Protein AF-M0IM52-F1 (afdb_monomer)

Sequence (103 aa):
MRSYDVLHTDEQTVLLRAMTPVSEGHRANRASGTPPDLPARMQGGWLHTELMASNEQLSQFTDELAAAGIPSRVQSLTQSRDSNELLTDRQQEFITEAVKRGL

Nearest PDB structures (foldseek):
  8v9l-assembly1_g  TM=2.984E-01  e=2.398E+00  Mycolicibacterium smegmatis MC2 155
  7xi6-assembly1_B  TM=2.721E-01  e=2.398E+00  Saccharolobus solfataricus
  2kqr-assembly1_A  TM=2.712E-01  e=8.318E+00  Brugia malayi
  8fky-assembly1_SS  TM=1.626E-01  e=8.881E+00  Homo sapiens
  8fkx-assembly1_SS  TM=1.427E-01  e=9.482E+00  Homo sapiens

Mean predicted aligned error: 11.79 Å

pLDDT: mean 78.5, std 13.35, range [44.31, 94.75]

Foldseek 3Di:
DQDKDFPDDDPPDTDIDDDDDQDLLNVLCVVLVWDWDPPWDADPNDTHTDTDDDPSSVVSSVVSCVVVVHDDDDPDDDDPDPVVVVDDPVRVVVVVVPVVVDD

Secondary structure (DSSP, 8-state):
--EEEEEEE-SS-EEEEEE----HHHHHHHHTT-PEEEEEEEETTEEEEEE---HHHHHHHHHHHHHTT-------------GGGSS-HHHHHHHHHHHHT--

Structure (mmCIF, N/CA/C/O backbone):
data_AF-M0IM52-F1
#
_entry.id   AF-M0IM52-F1
#
loop_
_atom_site.group_PDB
_atom_site.id
_atom_site.type_symbol
_atom_site.label_atom_id
_atom_site.label_alt_id
_atom_site.label_comp_id
_atom_site.label_asym_id
_atom_site.label_entity_id
_atom_site.label_seq_id
_atom_site.pdbx_PDB_ins_code
_atom_site.Cartn_x
_atom_site.Cartn_y
_atom_site.Cartn_z
_atom_site.occupancy
_atom_site.B_iso_or_equiv
_atom_site.auth_seq_id
_atom_site.auth_comp_id
_atom_site.auth_asym_id
_atom_site.auth_atom_id
_atom_site.pdbx_PDB_model_num
ATOM 1 N N . MET A 1 1 ? 14.733 -2.597 -8.570 1.00 68.12 1 MET A N 1
ATOM 2 C CA . MET A 1 1 ? 14.958 -3.734 -7.649 1.00 68.12 1 MET A CA 1
ATOM 3 C C . MET A 1 1 ? 16.458 -3.950 -7.537 1.00 68.12 1 MET A C 1
ATOM 5 O O . MET A 1 1 ? 17.095 -3.981 -8.580 1.00 68.12 1 MET A O 1
ATOM 9 N N . ARG A 1 2 ? 17.029 -3.986 -6.325 1.00 78.75 2 ARG A N 1
ATOM 10 C CA . ARG A 1 2 ? 18.489 -4.080 -6.124 1.00 78.75 2 ARG A CA 1
ATOM 11 C C . ARG A 1 2 ? 18.955 -5.529 -5.959 1.00 78.75 2 ARG A C 1
ATOM 13 O O . ARG A 1 2 ? 19.970 -5.898 -6.529 1.00 78.75 2 ARG A O 1
ATOM 20 N N . SER A 1 3 ? 18.197 -6.332 -5.220 1.00 89.75 3 SER A N 1
ATOM 21 C CA . SER A 1 3 ? 18.385 -7.781 -5.070 1.00 89.75 3 SER A CA 1
ATOM 22 C C . SER A 1 3 ? 17.079 -8.421 -4.594 1.00 89.75 3 SER A C 1
ATOM 24 O O . SER A 1 3 ? 16.192 -7.713 -4.104 1.00 89.75 3 SER A O 1
ATOM 26 N N . TYR A 1 4 ? 16.945 -9.738 -4.755 1.00 90.69 4 TYR A N 1
ATOM 27 C CA . TYR A 1 4 ? 15.821 -10.507 -4.227 1.00 90.69 4 TYR A CA 1
ATOM 28 C C . TYR A 1 4 ? 16.231 -11.949 -3.907 1.00 90.69 4 TYR A C 1
ATOM 30 O O . TYR A 1 4 ? 17.085 -12.507 -4.589 1.00 90.69 4 TYR A O 1
ATOM 38 N N . ASP A 1 5 ? 15.571 -12.530 -2.907 1.00 93.69 5 ASP A N 1
ATOM 39 C CA . ASP A 1 5 ? 15.630 -13.943 -2.542 1.00 93.69 5 ASP A CA 1
ATOM 40 C C . ASP A 1 5 ? 14.227 -14.547 -2.669 1.00 93.69 5 ASP A C 1
ATOM 42 O O . ASP A 1 5 ? 13.242 -13.947 -2.224 1.00 93.69 5 ASP A O 1
ATOM 46 N N . VAL A 1 6 ? 14.129 -15.751 -3.232 1.00 94.75 6 VAL A N 1
ATOM 47 C CA . VAL A 1 6 ? 12.883 -16.529 -3.231 1.00 94.75 6 VAL A CA 1
ATOM 48 C C . VAL A 1 6 ? 12.787 -17.273 -1.904 1.00 94.75 6 VAL A C 1
ATOM 50 O O . VAL A 1 6 ? 13.641 -18.101 -1.598 1.00 94.75 6 VAL A O 1
ATOM 53 N N . LEU A 1 7 ? 11.765 -16.963 -1.107 1.00 93.31 7 LEU A N 1
ATOM 54 C CA . LEU A 1 7 ? 11.524 -17.629 0.176 1.00 93.31 7 LEU A CA 1
ATOM 55 C C . LEU A 1 7 ? 10.603 -18.840 0.020 1.00 93.31 7 LEU A C 1
ATOM 57 O O . LEU A 1 7 ? 10.788 -19.848 0.696 1.00 93.31 7 LEU A O 1
ATOM 61 N N . HIS A 1 8 ? 9.600 -18.727 -0.852 1.00 92.38 8 HIS A N 1
ATOM 62 C CA . HIS A 1 8 ? 8.638 -19.791 -1.113 1.00 92.38 8 HIS A CA 1
ATOM 63 C C . HIS A 1 8 ? 8.086 -19.702 -2.536 1.00 92.38 8 HIS A C 1
ATOM 65 O O . HIS A 1 8 ? 8.002 -18.622 -3.125 1.00 92.38 8 HIS A O 1
ATOM 71 N N . THR A 1 9 ? 7.707 -20.847 -3.091 1.00 94.69 9 THR A N 1
ATOM 72 C CA . THR A 1 9 ? 7.057 -20.970 -4.396 1.00 94.69 9 THR A CA 1
ATOM 73 C C . THR A 1 9 ? 6.052 -22.107 -4.315 1.00 94.69 9 THR A C 1
ATOM 75 O O . THR A 1 9 ? 6.416 -23.215 -3.922 1.00 94.69 9 THR A O 1
ATOM 78 N N . ASP A 1 10 ? 4.818 -21.818 -4.707 1.00 93.50 10 ASP A N 1
ATOM 79 C CA . ASP A 1 10 ? 3.761 -22.796 -4.943 1.00 93.50 10 ASP A CA 1
ATOM 80 C C . ASP A 1 10 ? 3.172 -22.605 -6.358 1.00 93.50 10 ASP A C 1
ATOM 82 O O . ASP A 1 10 ? 3.723 -21.861 -7.174 1.00 93.50 10 ASP A O 1
ATOM 86 N N . GLU A 1 11 ? 2.085 -23.309 -6.687 1.00 92.69 11 GLU A N 1
ATOM 87 C CA . GLU A 1 11 ? 1.466 -23.272 -8.022 1.00 92.69 11 GLU A CA 1
ATOM 88 C C . GLU A 1 11 ? 0.859 -21.906 -8.397 1.00 92.69 11 GLU A C 1
ATOM 90 O O . GLU A 1 11 ? 0.684 -21.621 -9.582 1.00 92.69 11 GLU A O 1
ATOM 95 N N . GLN A 1 12 ? 0.521 -21.061 -7.418 1.00 90.62 12 GLN A N 1
ATOM 96 C CA . GLN A 1 12 ? -0.207 -19.802 -7.623 1.00 90.62 12 GLN A CA 1
ATOM 97 C C . GLN A 1 12 ? 0.532 -18.564 -7.097 1.00 90.62 12 GLN A C 1
ATOM 99 O O . GLN A 1 12 ? 0.215 -17.444 -7.503 1.00 90.62 12 GLN A O 1
ATOM 104 N N . THR A 1 13 ? 1.509 -18.743 -6.209 1.00 89.25 13 THR A N 1
ATOM 105 C CA . THR A 1 13 ? 2.143 -17.670 -5.445 1.00 89.25 13 THR A CA 1
ATOM 106 C C . THR A 1 13 ? 3.652 -17.864 -5.361 1.00 89.25 13 THR A C 1
ATOM 108 O O . THR A 1 13 ? 4.175 -18.958 -5.156 1.00 89.25 13 THR A O 1
ATOM 111 N N . VAL A 1 14 ? 4.373 -16.747 -5.450 1.00 91.75 14 VAL A N 1
ATOM 112 C CA . VAL A 1 14 ? 5.800 -16.685 -5.140 1.00 91.75 14 VAL A CA 1
ATOM 113 C C . VAL A 1 14 ? 5.998 -15.671 -4.025 1.00 91.75 14 VAL A C 1
ATOM 115 O O . VAL A 1 14 ? 5.648 -14.499 -4.176 1.00 91.75 14 VAL A O 1
ATOM 118 N N . LEU A 1 15 ? 6.573 -16.112 -2.908 1.00 92.31 15 LEU A N 1
ATOM 119 C CA . LEU A 1 15 ? 6.973 -15.224 -1.824 1.00 92.31 15 LEU A CA 1
ATOM 120 C C . LEU A 1 15 ? 8.438 -14.838 -2.008 1.00 92.31 15 LEU A C 1
ATOM 122 O O . LEU A 1 15 ? 9.336 -15.683 -1.955 1.00 92.31 15 LEU A O 1
ATOM 126 N N . LEU A 1 16 ? 8.672 -13.544 -2.193 1.00 92.62 16 LEU A N 1
ATOM 127 C CA . LEU A 1 16 ? 9.995 -12.972 -2.404 1.00 92.62 16 LEU A CA 1
ATOM 128 C C . LEU A 1 16 ? 10.351 -12.041 -1.249 1.00 92.62 16 LEU A C 1
ATOM 130 O O . LEU A 1 16 ? 9.533 -11.230 -0.817 1.00 92.62 16 LEU A O 1
ATOM 134 N N . ARG A 1 17 ? 11.608 -12.083 -0.815 1.00 91.44 17 ARG A N 1
ATOM 135 C CA . ARG A 1 17 ? 12.217 -11.007 -0.034 1.00 91.44 17 ARG A CA 1
ATOM 136 C C . ARG A 1 17 ? 13.055 -10.166 -0.978 1.00 91.44 17 ARG A C 1
ATOM 138 O O . ARG A 1 17 ? 14.027 -10.663 -1.529 1.00 91.44 17 ARG A O 1
ATOM 145 N N . ALA A 1 18 ? 12.707 -8.900 -1.163 1.00 88.81 18 ALA A N 1
ATOM 146 C CA . ALA A 1 18 ? 13.421 -8.015 -2.079 1.00 88.81 18 ALA A CA 1
ATOM 147 C C . ALA A 1 18 ? 14.006 -6.804 -1.351 1.00 88.81 18 ALA A C 1
ATOM 149 O O . ALA A 1 18 ? 13.378 -6.232 -0.463 1.00 88.81 18 ALA A O 1
ATOM 150 N N . MET A 1 19 ? 15.190 -6.370 -1.780 1.00 88.88 19 MET A N 1
ATOM 151 C CA . MET A 1 19 ? 15.716 -5.050 -1.454 1.00 88.88 19 MET A CA 1
ATOM 152 C C . MET A 1 19 ? 15.399 -4.102 -2.605 1.00 88.88 19 MET A C 1
ATOM 154 O O . MET A 1 19 ? 15.885 -4.251 -3.734 1.00 88.88 19 MET A O 1
ATOM 158 N N . THR A 1 20 ? 14.583 -3.097 -2.324 1.00 85.00 20 THR A N 1
ATOM 159 C CA . THR A 1 20 ? 14.188 -2.068 -3.284 1.00 85.00 20 THR A CA 1
ATOM 160 C C . THR A 1 20 ? 14.725 -0.708 -2.840 1.00 85.00 20 THR A C 1
ATOM 162 O O . THR A 1 20 ? 14.884 -0.462 -1.643 1.00 85.00 20 THR A O 1
ATOM 165 N N . PRO A 1 21 ? 15.056 0.197 -3.781 1.00 86.75 21 PRO A N 1
ATOM 166 C CA . PRO A 1 21 ? 15.187 1.606 -3.441 1.00 86.75 21 PRO A CA 1
ATOM 167 C C . PRO A 1 21 ? 13.899 2.089 -2.772 1.00 86.75 21 PRO A C 1
ATOM 169 O O . PRO A 1 21 ? 12.816 1.600 -3.097 1.00 86.75 21 PRO A O 1
ATOM 172 N N . VAL A 1 22 ? 14.014 3.057 -1.865 1.00 84.12 22 VAL A N 1
ATOM 173 C CA . VAL A 1 22 ? 12.846 3.637 -1.195 1.00 84.12 22 VAL A CA 1
ATOM 174 C C . VAL A 1 22 ? 11.904 4.220 -2.254 1.00 84.12 22 VAL A C 1
ATOM 176 O O . VAL A 1 22 ? 12.272 5.175 -2.944 1.00 84.12 22 VAL A O 1
ATOM 179 N N . SER A 1 23 ? 10.705 3.649 -2.379 1.00 82.69 23 SER A N 1
ATOM 180 C CA . SER A 1 23 ? 9.661 4.137 -3.283 1.00 82.69 23 SER A CA 1
ATOM 181 C C . SER A 1 23 ? 8.958 5.367 -2.704 1.00 82.69 23 SER A C 1
ATOM 183 O O . SER A 1 23 ? 8.999 5.599 -1.495 1.00 82.69 23 SER A O 1
ATOM 185 N N . GLU A 1 24 ? 8.294 6.148 -3.558 1.00 83.81 24 GLU A N 1
ATOM 186 C CA . GLU A 1 24 ? 7.455 7.268 -3.105 1.00 83.81 24 GLU A CA 1
ATOM 187 C C . GLU A 1 24 ? 6.326 6.788 -2.180 1.00 83.81 24 GLU A C 1
ATOM 189 O O . GLU A 1 24 ? 6.119 7.365 -1.120 1.00 83.81 24 GLU A O 1
ATOM 194 N N . GLY A 1 25 ? 5.691 5.650 -2.484 1.00 81.06 25 GLY A N 1
ATOM 195 C CA . GLY A 1 25 ? 4.690 5.055 -1.589 1.00 81.06 25 GLY A CA 1
ATOM 196 C C . GLY A 1 25 ? 5.258 4.688 -0.211 1.00 81.06 25 GLY A C 1
ATOM 197 O O . GLY A 1 25 ? 4.613 4.910 0.808 1.00 81.06 25 GLY A O 1
ATOM 198 N N . HIS A 1 26 ? 6.506 4.205 -0.145 1.00 82.50 26 HIS A N 1
ATOM 199 C CA . HIS A 1 26 ? 7.179 3.952 1.136 1.00 82.50 26 HIS A CA 1
ATOM 200 C C . HIS A 1 26 ? 7.501 5.246 1.893 1.00 82.50 26 HIS A C 1
ATOM 202 O O . HIS A 1 26 ? 7.496 5.258 3.124 1.00 82.50 26 HIS A O 1
ATOM 208 N N . ARG A 1 27 ? 7.808 6.340 1.183 1.00 84.50 27 ARG A N 1
ATOM 209 C CA . ARG A 1 27 ? 7.968 7.661 1.808 1.00 84.50 27 ARG A CA 1
ATOM 210 C C . ARG A 1 27 ? 6.650 8.147 2.401 1.00 84.50 27 ARG A C 1
ATOM 212 O O . ARG A 1 27 ? 6.673 8.549 3.559 1.00 84.50 27 ARG A O 1
ATOM 219 N N . ALA A 1 28 ? 5.548 8.017 1.666 1.00 81.38 28 ALA A N 1
ATOM 220 C CA . ALA A 1 28 ? 4.221 8.413 2.129 1.00 81.38 28 ALA A CA 1
ATOM 221 C C . ALA A 1 28 ? 3.769 7.616 3.373 1.00 81.38 28 ALA A C 1
ATOM 223 O O . ALA A 1 28 ? 3.367 8.176 4.390 1.00 81.38 28 ALA A O 1
ATOM 224 N N . ASN A 1 29 ? 3.967 6.292 3.373 1.00 82.19 29 ASN A N 1
ATOM 225 C CA . ASN A 1 29 ? 3.716 5.458 4.560 1.00 82.19 29 ASN A CA 1
ATOM 226 C C . ASN A 1 29 ? 4.486 5.962 5.792 1.00 82.19 29 ASN A C 1
ATOM 228 O O . ASN A 1 29 ? 3.964 6.006 6.904 1.00 82.19 29 ASN A O 1
ATOM 232 N N . ARG A 1 30 ? 5.754 6.360 5.611 1.00 81.12 30 ARG A N 1
ATOM 233 C CA . ARG A 1 30 ? 6.568 6.883 6.718 1.00 81.12 30 ARG A CA 1
ATOM 234 C C . ARG A 1 30 ? 6.146 8.271 7.180 1.00 81.12 30 ARG A C 1
ATOM 236 O O . ARG A 1 30 ? 6.207 8.515 8.379 1.00 81.12 30 ARG A O 1
ATOM 243 N N . ALA A 1 31 ? 5.773 9.164 6.269 1.00 78.56 31 ALA A N 1
ATOM 244 C CA . ALA A 1 31 ? 5.397 10.535 6.607 1.00 78.56 31 ALA A CA 1
ATOM 245 C C . ALA A 1 31 ? 4.049 10.604 7.347 1.00 78.56 31 ALA A C 1
ATOM 247 O O . ALA A 1 31 ? 3.924 11.359 8.308 1.00 78.56 31 ALA A O 1
ATOM 248 N N . SER A 1 32 ? 3.100 9.739 6.986 1.00 75.94 32 SER A N 1
ATOM 249 C CA . SER A 1 32 ? 1.809 9.574 7.676 1.00 75.94 32 SER A CA 1
ATOM 250 C C . SER A 1 32 ? 1.861 8.690 8.937 1.00 75.94 32 SER A C 1
ATOM 252 O O . SER A 1 32 ? 0.883 8.585 9.680 1.00 75.94 32 SER A O 1
ATOM 254 N N . GLY A 1 33 ? 2.991 8.023 9.202 1.00 80.81 33 GLY A N 1
ATOM 255 C CA . GLY A 1 33 ? 3.116 7.074 10.312 1.00 80.81 33 GLY A CA 1
ATOM 256 C C . GLY A 1 33 ? 2.245 5.824 10.146 1.00 80.81 33 GLY A C 1
ATOM 257 O O . GLY A 1 33 ? 1.829 5.242 11.145 1.00 80.81 33 GLY A O 1
ATOM 258 N N . THR A 1 34 ? 1.967 5.422 8.902 1.00 79.44 34 THR A N 1
ATOM 259 C CA . THR A 1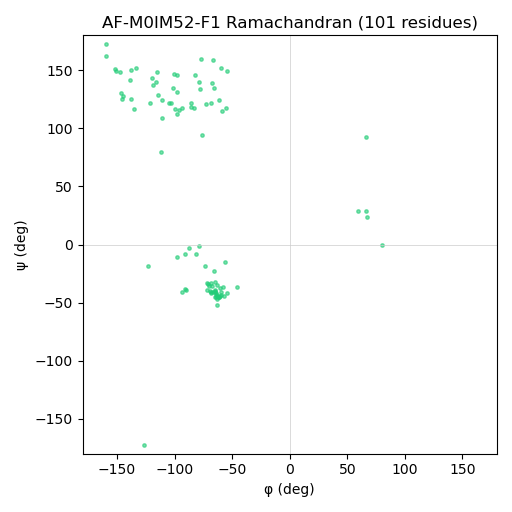 34 ? 1.136 4.265 8.543 1.00 79.44 34 THR A CA 1
ATOM 260 C C . THR A 1 34 ? 1.999 3.169 7.905 1.00 79.44 34 THR A C 1
ATOM 262 O O . THR A 1 34 ? 2.110 3.060 6.682 1.00 79.44 34 THR A O 1
ATOM 265 N N . PRO A 1 35 ? 2.727 2.366 8.702 1.00 76.88 35 PRO A N 1
ATOM 266 C CA . PRO A 1 35 ? 3.498 1.273 8.133 1.00 76.88 35 PRO A CA 1
ATOM 267 C C . PRO A 1 35 ? 2.544 0.230 7.522 1.00 76.88 35 PRO A C 1
ATOM 269 O O . PRO A 1 35 ? 1.560 -0.136 8.161 1.00 76.88 35 PRO A O 1
ATOM 272 N N . PRO A 1 36 ? 2.826 -0.262 6.304 1.00 78.31 36 PRO A N 1
ATOM 273 C CA . PRO A 1 36 ? 2.056 -1.338 5.703 1.00 78.31 36 PRO A CA 1
ATOM 274 C C . PRO A 1 36 ? 2.264 -2.630 6.479 1.00 78.31 36 PRO A C 1
ATOM 276 O O . PRO A 1 36 ? 3.402 -2.973 6.819 1.00 78.31 36 PRO A O 1
ATOM 279 N N . ASP A 1 37 ? 1.184 -3.378 6.672 1.00 80.62 37 ASP A N 1
ATOM 280 C CA . ASP A 1 37 ? 1.290 -4.745 7.151 1.00 80.62 37 ASP A CA 1
ATOM 281 C C . ASP A 1 37 ? 1.939 -5.603 6.061 1.00 80.62 37 ASP A C 1
ATOM 283 O O . ASP A 1 37 ? 1.494 -5.673 4.911 1.00 80.62 37 ASP A O 1
ATOM 287 N N . LEU A 1 38 ? 3.064 -6.219 6.422 1.00 82.06 38 LEU A N 1
ATOM 288 C CA . LEU A 1 38 ? 3.832 -7.085 5.539 1.00 82.06 38 LEU A CA 1
ATOM 289 C C . LEU A 1 38 ? 3.534 -8.561 5.841 1.00 82.06 38 LEU A C 1
ATOM 291 O O . LEU A 1 38 ? 3.376 -8.924 7.007 1.00 82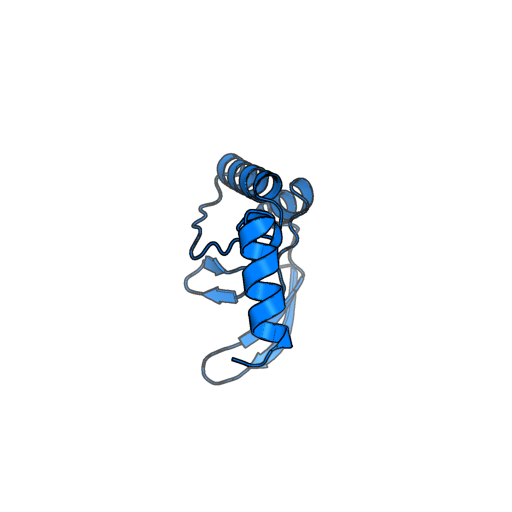.06 38 LEU A O 1
ATOM 295 N N . PRO A 1 39 ? 3.557 -9.440 4.821 1.00 85.38 39 PRO A N 1
ATOM 296 C CA . PRO A 1 39 ? 3.919 -9.170 3.427 1.00 85.38 39 PRO A CA 1
ATOM 297 C C . PRO A 1 39 ? 2.793 -8.507 2.614 1.00 85.38 39 PRO A C 1
ATOM 299 O O . PRO A 1 39 ? 1.641 -8.920 2.673 1.00 85.38 39 PRO A O 1
ATOM 302 N N . ALA A 1 40 ? 3.156 -7.539 1.768 1.00 85.12 40 ALA A N 1
ATOM 303 C CA . ALA A 1 40 ? 2.244 -6.959 0.782 1.00 85.12 40 ALA A CA 1
ATOM 304 C C . ALA A 1 40 ? 2.166 -7.838 -0.481 1.00 85.12 40 ALA A C 1
ATOM 306 O O . ALA A 1 40 ? 3.160 -8.437 -0.903 1.00 85.12 40 ALA A O 1
ATOM 307 N N . ARG A 1 41 ? 0.992 -7.900 -1.117 1.00 89.44 41 ARG A N 1
ATOM 308 C CA . ARG A 1 41 ? 0.745 -8.740 -2.301 1.00 89.44 41 ARG A CA 1
ATOM 309 C C . ARG A 1 41 ? 0.860 -7.919 -3.580 1.00 89.44 41 ARG A C 1
ATOM 311 O O . ARG A 1 41 ? 0.224 -6.882 -3.712 1.00 89.44 41 ARG A O 1
ATOM 318 N N . MET A 1 42 ? 1.612 -8.401 -4.564 1.00 88.25 42 MET A N 1
ATOM 319 C CA . MET A 1 42 ? 1.657 -7.789 -5.895 1.00 88.25 42 MET A CA 1
ATOM 320 C C . MET A 1 42 ? 0.834 -8.619 -6.880 1.00 88.25 42 MET A C 1
ATOM 322 O O . MET A 1 42 ? 1.109 -9.800 -7.067 1.00 88.25 42 MET A O 1
ATOM 326 N N . GLN A 1 43 ? -0.171 -8.014 -7.514 1.00 90.25 43 GLN A N 1
ATOM 327 C CA . GLN A 1 43 ? -1.032 -8.692 -8.485 1.00 90.25 43 GLN A CA 1
ATOM 328 C C . GLN A 1 43 ? -1.465 -7.714 -9.576 1.00 90.25 43 GLN A C 1
ATOM 330 O O . GLN A 1 43 ? -1.902 -6.605 -9.283 1.00 90.25 43 GLN A O 1
ATOM 335 N N . GLY A 1 44 ? -1.318 -8.107 -10.845 1.00 88.19 44 GLY A N 1
ATOM 336 C CA . GLY A 1 44 ? -1.716 -7.269 -11.983 1.00 88.19 44 GLY A CA 1
ATOM 337 C C . GLY A 1 44 ? -0.998 -5.914 -12.050 1.00 88.19 44 GLY A C 1
ATOM 338 O O . GLY A 1 44 ? -1.586 -4.943 -12.509 1.00 88.19 44 GLY A O 1
ATOM 339 N N . GLY A 1 45 ? 0.237 -5.825 -11.541 1.00 87.81 45 GLY A N 1
ATOM 340 C CA . GLY A 1 45 ? 0.994 -4.567 -11.450 1.00 87.81 45 GLY A CA 1
ATOM 341 C C . GLY A 1 45 ? 0.614 -3.671 -10.265 1.00 87.81 45 GLY A C 1
ATOM 342 O O . GLY A 1 45 ? 1.235 -2.629 -10.076 1.00 87.81 45 GLY A O 1
ATOM 343 N N . TRP A 1 46 ? -0.354 -4.083 -9.443 1.00 86.62 46 TRP A N 1
ATOM 344 C CA . TRP A 1 46 ? -0.788 -3.351 -8.257 1.00 86.62 46 TRP A CA 1
ATOM 345 C C . TRP A 1 46 ? -0.208 -3.956 -6.988 1.00 86.62 46 TRP A C 1
ATOM 347 O O . TRP A 1 46 ? -0.244 -5.175 -6.786 1.00 86.62 46 TRP A O 1
ATOM 357 N N . LEU A 1 47 ? 0.288 -3.085 -6.111 1.00 86.75 47 LEU A N 1
ATOM 358 C CA . LEU A 1 47 ? 0.643 -3.445 -4.747 1.00 86.75 47 LEU A CA 1
ATOM 359 C C . LEU A 1 47 ? -0.606 -3.351 -3.866 1.00 86.75 47 LEU A C 1
ATOM 361 O O . LEU A 1 47 ? -1.221 -2.295 -3.760 1.00 86.75 47 LEU A O 1
ATOM 365 N N . HIS A 1 48 ? -0.956 -4.463 -3.239 1.00 88.56 48 HIS A N 1
ATOM 366 C CA . HIS A 1 48 ? -2.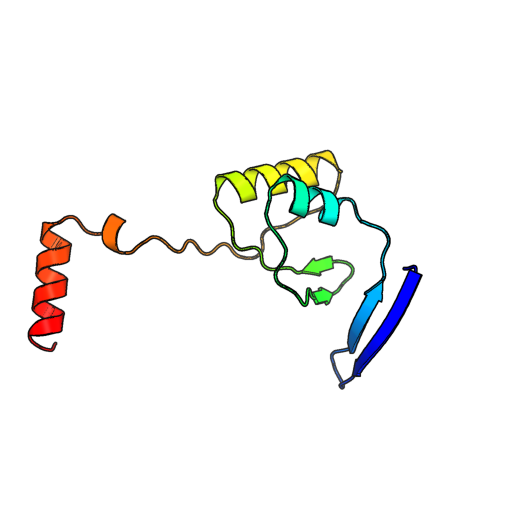052 -4.604 -2.297 1.00 88.56 48 HIS A CA 1
ATOM 367 C C . HIS A 1 48 ? -1.459 -4.688 -0.898 1.00 88.56 48 HIS A C 1
ATOM 369 O O . HIS A 1 48 ? -0.641 -5.568 -0.617 1.00 88.56 48 HIS A O 1
ATOM 375 N N . THR A 1 49 ? -1.867 -3.766 -0.038 1.00 86.44 49 THR A N 1
ATOM 376 C CA . THR A 1 49 ? -1.404 -3.681 1.342 1.00 86.44 49 THR A CA 1
ATOM 377 C C . THR A 1 49 ? -2.575 -3.386 2.258 1.00 86.44 49 THR A C 1
ATOM 379 O O . THR A 1 49 ? -3.530 -2.723 1.851 1.00 86.44 49 THR A O 1
ATOM 382 N N . GLU A 1 50 ? -2.471 -3.866 3.487 1.00 86.31 50 GLU A N 1
ATOM 383 C CA . GLU A 1 50 ? -3.333 -3.465 4.590 1.00 86.31 50 GLU A CA 1
ATOM 384 C C . GLU A 1 50 ? -2.604 -2.405 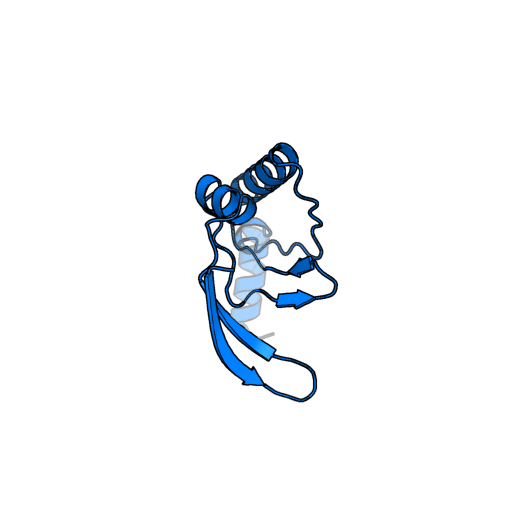5.426 1.00 86.31 50 GLU A C 1
ATOM 386 O O . GLU A 1 50 ? -1.369 -2.385 5.475 1.00 86.31 50 GLU A O 1
ATOM 391 N N . LEU A 1 51 ? -3.369 -1.464 5.980 1.00 83.75 51 LEU A N 1
ATOM 392 C CA . LEU A 1 51 ? -2.877 -0.348 6.783 1.00 83.75 51 LEU A CA 1
ATOM 393 C C . LEU A 1 51 ? -3.811 -0.167 7.976 1.00 83.75 51 LEU A C 1
ATOM 395 O O . LEU A 1 51 ? -5.012 0.035 7.795 1.00 83.75 51 LEU A O 1
ATOM 399 N N . MET A 1 52 ? -3.241 -0.186 9.178 1.00 84.19 52 MET A N 1
ATOM 400 C CA . MET A 1 52 ? -3.951 0.073 10.428 1.00 84.19 52 MET A CA 1
ATOM 401 C C . MET A 1 52 ? -3.473 1.402 11.006 1.00 84.19 52 MET A C 1
ATOM 403 O O . MET A 1 52 ? -2.333 1.521 11.453 1.00 84.19 52 MET A O 1
ATOM 407 N N . ALA A 1 53 ? -4.332 2.419 10.967 1.00 82.88 53 ALA A N 1
ATOM 408 C CA . ALA A 1 53 ? -4.009 3.763 11.434 1.00 82.88 53 ALA A CA 1
ATOM 409 C C . ALA A 1 53 ? -5.275 4.573 11.746 1.00 82.88 53 ALA A C 1
ATOM 411 O O . ALA A 1 53 ? -6.392 4.137 11.457 1.00 82.88 53 ALA A O 1
ATOM 412 N N . SER A 1 54 ? -5.109 5.762 12.330 1.00 84.00 54 SER A N 1
ATOM 413 C CA . SER A 1 54 ? -6.232 6.680 12.529 1.00 84.00 54 SER A CA 1
ATOM 414 C C . SER A 1 54 ? -6.769 7.209 11.191 1.00 84.00 54 SER A C 1
ATOM 416 O O . SER A 1 54 ? -6.061 7.243 10.182 1.00 84.00 54 SER A O 1
ATOM 418 N N . ASN A 1 55 ? -8.018 7.686 11.181 1.00 80.38 55 ASN A N 1
ATOM 419 C CA . ASN A 1 55 ? -8.601 8.312 9.987 1.00 80.38 55 ASN A CA 1
ATOM 420 C C . ASN A 1 55 ? -7.778 9.518 9.497 1.00 80.38 55 ASN A C 1
ATOM 422 O O . ASN A 1 55 ? -7.656 9.716 8.292 1.00 80.38 55 ASN A O 1
ATOM 426 N N . GLU A 1 56 ? -7.207 10.305 10.414 1.00 82.00 56 GLU A N 1
ATOM 427 C CA . GLU A 1 56 ? -6.352 11.449 10.073 1.00 82.00 56 GLU A CA 1
ATOM 428 C C . GLU A 1 56 ? -5.091 10.989 9.333 1.00 82.00 56 GLU A C 1
ATOM 430 O O . GLU A 1 56 ? -4.779 11.500 8.259 1.00 82.00 56 GLU A O 1
ATOM 435 N N . GLN A 1 57 ? -4.425 9.953 9.849 1.00 84.38 57 GLN A N 1
ATOM 436 C CA . GLN A 1 57 ? -3.229 9.387 9.231 1.00 84.38 57 GLN A CA 1
ATOM 437 C C . GLN A 1 57 ? -3.525 8.758 7.861 1.00 84.38 57 GLN A C 1
ATOM 439 O O . GLN A 1 57 ? -2.754 8.942 6.921 1.00 84.38 57 GLN A O 1
ATOM 444 N N . LEU A 1 58 ? -4.653 8.051 7.715 1.00 84.62 58 LEU A N 1
ATOM 445 C CA . LEU A 1 58 ? -5.076 7.474 6.431 1.00 84.62 58 LEU A CA 1
ATOM 446 C C . LEU A 1 58 ? -5.446 8.550 5.399 1.00 84.62 58 LEU A C 1
ATOM 448 O O . LEU A 1 58 ? -5.161 8.383 4.209 1.00 84.62 58 LEU A O 1
ATOM 452 N N . SER A 1 59 ? -6.054 9.657 5.841 1.00 84.06 59 SER A N 1
ATOM 453 C CA . SER A 1 59 ? -6.327 10.813 4.981 1.00 84.06 59 SER A CA 1
ATOM 454 C C . SER A 1 59 ? -5.021 11.423 4.484 1.00 84.06 59 SER A C 1
ATOM 456 O O . SER A 1 59 ? -4.822 11.522 3.276 1.00 84.06 59 SER A O 1
ATOM 458 N N . GLN A 1 60 ? -4.095 11.727 5.401 1.00 85.69 60 GLN A N 1
ATOM 459 C CA . GLN A 1 60 ? -2.783 12.273 5.055 1.00 85.69 60 GLN A CA 1
ATOM 460 C C . GLN A 1 60 ? -2.030 11.352 4.086 1.00 85.69 60 GLN A C 1
ATOM 462 O O . GLN A 1 60 ? -1.474 11.814 3.093 1.00 85.69 60 GLN A O 1
ATOM 467 N N . PHE A 1 61 ? -2.043 10.042 4.334 1.00 84.81 61 PHE A N 1
ATOM 468 C CA . PHE A 1 61 ? -1.412 9.071 3.446 1.00 84.81 61 PHE A CA 1
ATOM 469 C C . PHE A 1 61 ? -1.999 9.110 2.027 1.00 84.81 61 PHE A C 1
ATOM 471 O O . PHE A 1 61 ? -1.263 9.093 1.040 1.00 84.81 61 PHE A O 1
ATOM 478 N N . THR A 1 62 ? -3.326 9.189 1.912 1.00 84.81 62 THR A N 1
ATOM 479 C CA . THR A 1 62 ? -4.006 9.254 0.612 1.00 84.81 62 THR A CA 1
ATOM 480 C C . THR A 1 62 ? -3.660 10.546 -0.135 1.00 84.81 62 THR A C 1
ATOM 482 O O . THR A 1 62 ? -3.412 10.499 -1.343 1.00 84.81 62 THR A O 1
ATOM 485 N N . ASP A 1 63 ? -3.562 11.669 0.579 1.00 87.00 63 ASP A N 1
ATOM 486 C CA . ASP A 1 63 ? -3.146 12.959 0.020 1.00 87.00 63 ASP A CA 1
ATOM 487 C C . ASP A 1 63 ? -1.694 12.919 -0.480 1.00 87.00 63 ASP A C 1
ATOM 489 O O . ASP A 1 63 ? -1.394 13.396 -1.576 1.00 87.00 63 ASP A O 1
ATOM 493 N N . GLU A 1 64 ? -0.788 12.292 0.275 1.00 87.25 64 GLU A N 1
ATOM 494 C CA . GLU A 1 64 ? 0.615 12.124 -0.114 1.00 87.25 64 GLU A CA 1
ATOM 495 C C . GLU A 1 64 ? 0.771 11.233 -1.357 1.00 87.25 64 GLU A C 1
ATOM 497 O O . GLU A 1 64 ? 1.562 11.550 -2.251 1.00 87.25 64 GLU A O 1
ATOM 502 N N . LEU A 1 65 ? -0.012 10.153 -1.470 1.00 87.00 65 LEU A N 1
ATOM 503 C CA . LEU A 1 65 ? -0.041 9.328 -2.682 1.00 87.00 65 LEU A CA 1
ATOM 504 C C . LEU A 1 65 ? -0.542 10.121 -3.894 1.00 87.00 65 LEU A C 1
ATOM 506 O O . LEU A 1 65 ? 0.055 10.036 -4.970 1.00 87.00 65 LEU A O 1
ATOM 510 N N . ALA A 1 66 ? -1.603 10.914 -3.721 1.00 87.81 66 ALA A N 1
ATOM 511 C CA . ALA A 1 66 ? -2.145 11.758 -4.779 1.00 87.81 66 ALA A CA 1
ATOM 512 C C . ALA A 1 66 ? -1.136 12.833 -5.221 1.00 87.81 66 ALA A C 1
ATOM 514 O O . ALA A 1 66 ? -0.922 13.015 -6.421 1.00 87.81 66 ALA A O 1
ATOM 515 N N . ALA A 1 67 ? -0.458 13.488 -4.273 1.00 87.44 67 ALA A N 1
ATOM 516 C CA . ALA A 1 67 ? 0.576 14.486 -4.544 1.00 87.44 67 ALA A CA 1
ATOM 517 C C . ALA A 1 67 ? 1.786 13.898 -5.291 1.00 87.44 67 ALA A C 1
ATOM 519 O O . ALA A 1 67 ? 2.364 14.557 -6.155 1.00 87.44 67 ALA A O 1
ATOM 520 N N . ALA A 1 68 ? 2.140 12.641 -5.008 1.00 86.69 68 ALA A N 1
ATOM 521 C CA . ALA A 1 68 ? 3.177 11.904 -5.726 1.00 86.69 68 ALA A CA 1
ATOM 522 C C . ALA A 1 68 ? 2.707 11.332 -7.083 1.00 86.69 68 ALA A C 1
ATOM 524 O O . ALA A 1 68 ? 3.493 10.689 -7.782 1.00 86.69 68 ALA A O 1
ATOM 525 N N . GLY A 1 69 ? 1.438 11.530 -7.461 1.00 88.56 69 GLY A N 1
ATOM 526 C CA . GLY A 1 69 ? 0.857 10.996 -8.695 1.00 88.56 69 GLY A CA 1
ATOM 527 C C . GLY A 1 69 ? 0.730 9.470 -8.702 1.00 88.56 69 GLY A C 1
ATOM 528 O O . GLY A 1 69 ? 0.720 8.862 -9.772 1.00 88.56 69 GLY A O 1
ATOM 529 N N . ILE A 1 70 ? 0.668 8.838 -7.526 1.00 86.56 70 ILE A N 1
ATOM 530 C CA . ILE A 1 70 ? 0.556 7.387 -7.384 1.00 86.56 70 ILE A CA 1
ATOM 531 C C . ILE A 1 70 ? -0.924 7.005 -7.454 1.00 86.56 70 ILE A C 1
ATOM 533 O O . ILE A 1 70 ? -1.695 7.390 -6.572 1.00 86.56 70 ILE A O 1
ATOM 537 N N . PRO A 1 71 ? -1.342 6.205 -8.449 1.00 85.19 71 PRO A N 1
ATOM 538 C CA . PRO A 1 71 ? -2.694 5.676 -8.487 1.00 85.19 71 PRO A CA 1
ATOM 539 C C . PRO A 1 71 ? -2.938 4.807 -7.254 1.00 85.19 71 PRO A C 1
ATOM 541 O O . PRO A 1 71 ? -2.203 3.851 -7.004 1.00 85.19 71 PRO A O 1
ATOM 544 N N . SER A 1 72 ? -3.980 5.119 -6.494 1.00 82.88 72 SER A N 1
ATOM 545 C CA . SER A 1 72 ? -4.377 4.348 -5.323 1.00 82.88 72 SER A CA 1
ATOM 546 C C . SER A 1 72 ? -5.881 4.096 -5.338 1.00 82.88 72 SER A C 1
ATOM 548 O O . SER A 1 72 ? -6.662 4.838 -5.937 1.00 82.88 72 SER A O 1
ATOM 550 N N . ARG A 1 73 ? -6.294 2.991 -4.716 1.00 83.31 73 ARG A N 1
ATOM 551 C CA . ARG A 1 73 ? -7.703 2.643 -4.545 1.00 83.31 73 ARG A CA 1
ATOM 552 C C . ARG A 1 73 ? -7.886 1.926 -3.219 1.00 83.31 73 ARG A C 1
ATOM 554 O O . ARG A 1 73 ? -7.278 0.882 -2.998 1.00 83.31 73 ARG A O 1
ATOM 561 N N . VAL A 1 74 ? -8.783 2.444 -2.386 1.00 84.69 74 VAL A N 1
ATOM 562 C CA . VAL A 1 74 ? -9.234 1.748 -1.178 1.00 84.69 74 VAL A CA 1
ATOM 563 C C . VAL A 1 74 ? -10.148 0.595 -1.598 1.00 84.69 74 VAL A C 1
ATOM 565 O O . VAL A 1 74 ? -11.147 0.808 -2.288 1.00 84.69 74 VAL A O 1
ATOM 568 N N . GLN A 1 75 ? -9.778 -0.634 -1.235 1.00 80.75 75 GLN A N 1
ATOM 569 C CA . GLN A 1 75 ? -10.576 -1.830 -1.535 1.00 80.75 75 GLN A CA 1
ATOM 570 C C . GLN A 1 75 ? -11.576 -2.150 -0.424 1.00 80.75 75 GLN A C 1
ATOM 572 O O . GLN A 1 75 ? -12.704 -2.539 -0.709 1.00 80.75 75 GLN A O 1
ATOM 577 N N . SER A 1 76 ? -11.163 -1.965 0.828 1.00 78.06 76 SER A N 1
ATOM 578 C CA . SER A 1 76 ? -11.975 -2.169 2.022 1.00 78.06 76 SER A CA 1
ATOM 579 C C . SER A 1 76 ? -11.538 -1.176 3.096 1.00 78.06 76 SER A C 1
ATOM 581 O O . SER A 1 76 ? -10.366 -0.804 3.142 1.00 78.06 76 SER A O 1
ATOM 583 N N . LEU A 1 77 ? -12.474 -0.745 3.939 1.00 79.38 77 LEU A N 1
ATOM 584 C CA . LEU A 1 77 ? -12.207 0.090 5.105 1.00 79.38 77 LEU A CA 1
ATOM 585 C C . LEU A 1 77 ? -13.002 -0.464 6.285 1.00 79.38 77 LEU A C 1
ATOM 587 O O . LEU A 1 77 ? -14.234 -0.447 6.267 1.00 79.38 77 LEU A O 1
ATOM 591 N N . THR A 1 78 ? -12.293 -0.920 7.313 1.00 78.12 78 THR A N 1
ATOM 592 C CA . THR A 1 78 ? -12.891 -1.408 8.558 1.00 78.12 78 THR A CA 1
ATOM 593 C C . THR A 1 78 ? -12.569 -0.422 9.670 1.00 78.12 78 THR A C 1
ATOM 595 O O . THR A 1 78 ? -11.406 -0.129 9.922 1.00 78.12 78 THR A O 1
ATOM 598 N N . GLN A 1 79 ? -13.595 0.092 10.348 1.00 74.62 79 GLN A N 1
ATOM 599 C CA . GLN A 1 79 ? -13.415 0.921 11.540 1.00 74.62 79 GLN A CA 1
ATOM 600 C C . GLN A 1 79 ? -13.594 0.050 12.781 1.00 74.62 79 GLN A C 1
ATOM 602 O O . GLN A 1 79 ? -14.707 -0.391 13.067 1.00 74.62 79 GLN A O 1
ATOM 607 N N . SER A 1 80 ? -12.525 -0.167 13.546 1.00 66.75 80 SER A N 1
ATOM 608 C CA . SER A 1 80 ? -12.662 -0.628 14.926 1.00 66.75 80 SER A CA 1
ATOM 609 C C . SER A 1 80 ? -13.101 0.566 15.772 1.00 66.75 80 SER A C 1
ATOM 611 O O . SER A 1 80 ? -12.279 1.384 16.180 1.00 66.75 80 SER A O 1
ATOM 613 N N . ARG A 1 81 ? -14.408 0.723 15.981 1.00 58.50 81 ARG A N 1
ATOM 614 C CA . ARG A 1 81 ? -14.894 1.616 17.036 1.00 58.50 81 ARG A CA 1
ATOM 615 C C . ARG A 1 81 ? -14.744 0.877 18.353 1.00 58.50 81 ARG A C 1
ATOM 617 O O . ARG A 1 81 ? -15.142 -0.286 18.427 1.00 58.50 81 ARG A O 1
ATOM 624 N N . ASP A 1 82 ? -14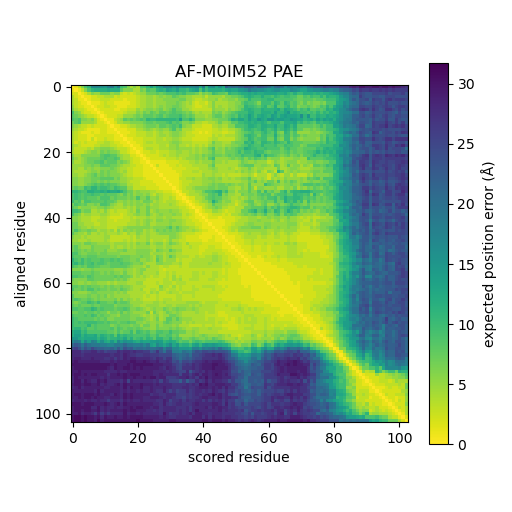.204 1.538 19.371 1.00 53.09 82 ASP A N 1
ATOM 625 C CA . ASP A 1 82 ? -14.378 1.053 20.733 1.00 53.09 82 ASP A CA 1
ATOM 626 C C . ASP A 1 82 ? -15.884 0.918 20.966 1.00 53.09 82 ASP A C 1
ATOM 628 O O . ASP A 1 82 ? -16.637 1.889 20.878 1.00 53.09 82 ASP A O 1
ATOM 632 N N . SER A 1 83 ? -16.350 -0.304 21.220 1.00 50.31 83 SER A N 1
ATOM 633 C CA . SER A 1 83 ? -17.773 -0.612 21.413 1.00 50.31 83 SER A CA 1
ATOM 634 C C . SER A 1 83 ? -18.419 0.207 22.541 1.00 50.31 83 SER A C 1
ATOM 636 O O . SER A 1 83 ? -19.642 0.282 22.615 1.00 50.31 83 SER A O 1
ATOM 638 N N . ASN A 1 84 ? -17.602 0.844 23.387 1.00 50.72 84 ASN A N 1
ATOM 639 C CA . ASN A 1 84 ? -18.021 1.750 24.452 1.00 50.72 84 ASN A CA 1
ATOM 640 C C . ASN A 1 84 ? -18.514 3.120 23.955 1.00 50.72 84 ASN A C 1
ATOM 642 O O . ASN A 1 84 ? -19.202 3.801 24.703 1.00 50.72 84 ASN A O 1
ATOM 646 N N . GLU A 1 85 ? -18.201 3.543 22.726 1.00 47.44 85 GLU A N 1
ATOM 647 C CA . GLU A 1 85 ? -18.687 4.828 22.184 1.00 47.44 85 GLU A CA 1
ATOM 648 C C . GLU A 1 85 ? -20.015 4.703 21.420 1.00 47.44 85 GLU A C 1
ATOM 650 O O . GLU A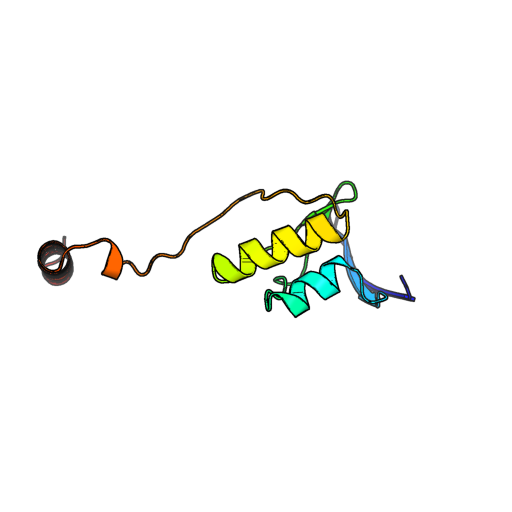 1 85 ? -20.617 5.703 21.029 1.00 47.44 85 GLU A O 1
ATOM 655 N N . LEU A 1 86 ? -20.490 3.476 21.183 1.00 51.34 86 LEU A N 1
ATOM 656 C CA . LEU A 1 86 ? -21.722 3.209 20.429 1.00 51.34 86 LEU A CA 1
ATOM 657 C C . LEU A 1 86 ? -22.943 2.953 21.315 1.00 51.34 86 LEU A C 1
ATOM 659 O O . LEU A 1 86 ? -24.067 2.913 20.811 1.00 51.34 86 LEU A O 1
ATOM 663 N N . LEU A 1 87 ? -22.738 2.772 22.617 1.00 49.53 87 LEU A N 1
ATOM 664 C CA . LEU A 1 87 ? -23.797 2.526 23.579 1.00 49.53 87 LEU A CA 1
ATOM 665 C C . LEU A 1 87 ? -23.859 3.710 24.531 1.00 49.53 87 LEU A C 1
ATOM 667 O O . LEU A 1 87 ? -22.864 4.104 25.127 1.00 49.53 87 LEU A O 1
ATOM 671 N N . THR A 1 88 ? -25.050 4.272 24.699 1.00 63.75 88 THR A N 1
ATOM 672 C CA . THR A 1 88 ? -25.288 5.153 25.847 1.00 63.75 88 THR A CA 1
ATOM 673 C C . THR A 1 88 ? -25.044 4.365 27.139 1.00 63.75 88 THR A C 1
ATOM 675 O O . THR A 1 88 ? -25.276 3.152 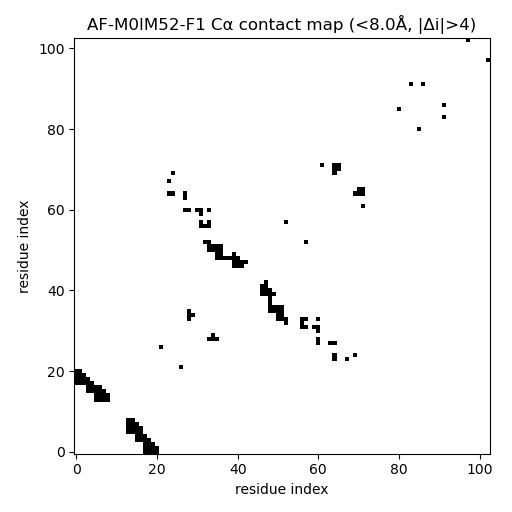27.158 1.00 63.75 88 THR A O 1
ATOM 678 N N . ASP A 1 89 ? -24.652 5.032 28.231 1.00 58.56 89 ASP A N 1
ATOM 679 C CA . ASP A 1 89 ? -24.377 4.392 29.536 1.00 58.56 89 ASP A CA 1
ATOM 680 C C . ASP A 1 89 ? -25.463 3.381 29.943 1.00 58.56 89 ASP A C 1
ATOM 682 O O . ASP A 1 89 ? -25.193 2.298 30.459 1.00 58.56 89 ASP A O 1
ATOM 686 N N . ARG A 1 90 ? -26.719 3.703 29.617 1.00 56.38 90 ARG A N 1
ATOM 687 C CA . ARG A 1 90 ? -27.877 2.852 29.887 1.00 56.38 90 ARG A CA 1
ATOM 688 C C . ARG A 1 90 ? -27.885 1.571 29.048 1.00 56.38 90 ARG A C 1
ATOM 690 O O . ARG A 1 90 ? -28.225 0.510 29.555 1.00 56.38 90 ARG A O 1
ATOM 697 N N . GLN A 1 91 ? -27.526 1.636 27.770 1.00 55.00 91 GLN A N 1
ATOM 698 C CA . GLN A 1 91 ? -27.456 0.457 26.896 1.00 55.00 91 GLN A CA 1
ATOM 699 C C . GLN A 1 91 ? -26.264 -0.443 27.254 1.00 55.00 91 GLN A C 1
ATOM 701 O O . GLN A 1 91 ? -26.384 -1.667 27.184 1.00 55.00 91 GLN A O 1
ATOM 706 N N . GLN A 1 92 ? -25.158 0.153 27.709 1.00 59.91 92 GLN A N 1
ATOM 707 C CA . GLN A 1 92 ? -24.009 -0.563 28.264 1.00 59.91 92 GLN A CA 1
ATOM 708 C C . GLN A 1 92 ? -24.407 -1.361 29.518 1.00 59.91 92 GLN A C 1
ATOM 710 O O . GLN A 1 92 ? -24.061 -2.538 29.640 1.00 59.91 92 GLN A O 1
ATOM 715 N N . GLU A 1 93 ? -25.172 -0.745 30.425 1.00 64.12 93 GLU A N 1
ATOM 716 C CA . GLU A 1 93 ? -25.678 -1.387 31.644 1.00 64.12 93 GLU A CA 1
ATOM 717 C C . GLU A 1 93 ? -26.580 -2.586 31.311 1.00 64.12 93 GLU A C 1
ATOM 719 O O . GLU A 1 93 ? -26.388 -3.677 31.848 1.00 64.12 93 GLU A O 1
ATOM 724 N N . PHE A 1 94 ? -27.493 -2.433 30.346 1.00 61.38 94 PHE A N 1
ATOM 725 C CA . PHE A 1 94 ? -28.375 -3.521 29.911 1.00 61.38 94 PHE A CA 1
ATOM 726 C C . PHE A 1 94 ? -27.620 -4.702 29.283 1.00 61.38 94 PHE A C 1
ATOM 728 O O . PHE A 1 94 ? -27.911 -5.850 29.620 1.00 61.38 94 PHE A O 1
ATOM 735 N N . ILE A 1 95 ? -26.649 -4.454 28.397 1.00 62.22 95 ILE A N 1
ATOM 736 C CA . ILE A 1 95 ? -25.869 -5.528 27.753 1.00 62.22 95 ILE A CA 1
ATOM 737 C C . ILE A 1 95 ? -24.950 -6.219 28.767 1.00 62.22 95 ILE A C 1
ATOM 739 O O . ILE A 1 95 ? -24.852 -7.446 28.775 1.00 62.22 95 ILE A O 1
ATOM 743 N N . THR A 1 96 ? -24.336 -5.455 29.672 1.00 61.47 96 THR A N 1
ATOM 744 C CA . THR A 1 96 ? -23.504 -6.000 30.754 1.00 61.47 96 THR A CA 1
ATOM 745 C C . THR A 1 96 ? -24.314 -6.921 31.664 1.00 61.47 96 THR A C 1
ATOM 747 O O . THR A 1 96 ? -23.860 -8.015 32.006 1.00 61.47 96 THR A O 1
ATOM 750 N N . GLU A 1 97 ? -25.529 -6.519 32.037 1.00 65.88 97 GLU A N 1
ATOM 751 C CA . GLU A 1 97 ? -26.401 -7.346 32.869 1.00 65.88 97 GLU A CA 1
ATOM 752 C C . GLU A 1 97 ? -26.950 -8.568 32.120 1.00 65.88 97 GLU A C 1
ATOM 754 O O . GLU A 1 97 ? -27.071 -9.633 32.722 1.00 65.88 97 GLU A O 1
ATOM 759 N N . ALA A 1 98 ? -27.210 -8.468 30.813 1.00 56.06 98 ALA A N 1
ATOM 760 C CA . ALA A 1 98 ? -27.628 -9.607 29.993 1.00 56.06 98 ALA A CA 1
ATOM 761 C C . ALA A 1 98 ? -26.518 -10.666 29.845 1.00 56.06 98 ALA A C 1
ATOM 763 O O . ALA A 1 98 ? -26.785 -11.858 29.966 1.00 56.06 98 ALA A O 1
ATOM 764 N N . VAL A 1 99 ? -25.259 -10.248 29.666 1.00 56.47 99 VAL A N 1
ATOM 765 C CA . VAL A 1 99 ? -24.105 -11.164 29.588 1.00 56.47 99 VAL A CA 1
ATOM 766 C C . VAL A 1 99 ? -23.824 -11.828 30.939 1.00 56.47 99 VAL A C 1
ATOM 768 O O . VAL A 1 99 ? -23.587 -13.033 30.991 1.00 56.47 99 VAL A O 1
ATOM 771 N N . LYS A 1 100 ? -23.905 -11.084 32.052 1.00 54.69 100 LYS A N 1
ATOM 772 C CA . LYS A 1 100 ? -23.717 -11.650 33.403 1.00 54.69 100 LYS A CA 1
ATOM 773 C C . LYS A 1 100 ? -24.793 -12.658 33.792 1.00 54.69 100 LYS A C 1
ATOM 775 O O . LYS A 1 100 ? -24.517 -13.567 34.569 1.00 54.69 100 LYS A O 1
ATOM 780 N N . ARG A 1 101 ? -26.020 -12.472 33.305 1.00 53.25 101 ARG A N 1
ATOM 781 C CA . ARG A 1 101 ? -27.156 -13.346 33.627 1.00 53.25 101 ARG A CA 1
ATOM 782 C C . ARG A 1 101 ? -27.271 -14.545 32.693 1.00 53.25 101 ARG A C 1
ATOM 784 O O . ARG A 1 101 ? -28.118 -15.389 32.956 1.00 53.25 101 ARG A O 1
ATOM 791 N N . GLY A 1 102 ? -26.393 -14.633 31.691 1.00 44.31 102 GLY A N 1
ATOM 792 C CA . GLY A 1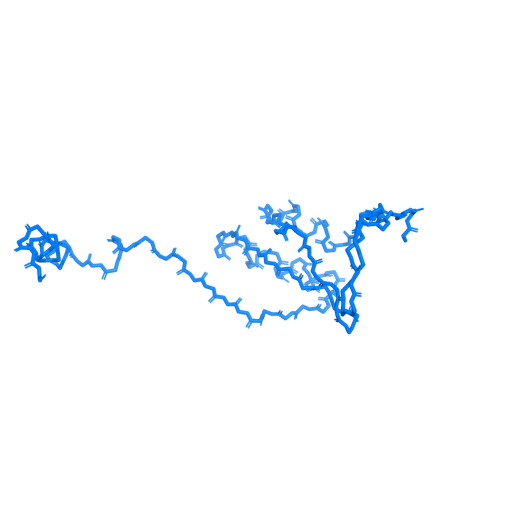 102 ? -26.384 -15.701 30.702 1.00 44.31 102 GLY A CA 1
ATOM 793 C C . GLY A 1 102 ? -27.638 -15.637 29.843 1.00 44.31 102 GLY A C 1
ATOM 794 O O . GLY A 1 102 ? -28.668 -16.196 30.210 1.00 44.31 102 GLY A O 1
ATOM 795 N N . LEU A 1 103 ? -27.545 -14.936 28.713 1.00 48.69 103 LEU A N 1
ATOM 796 C CA . LEU A 1 103 ? -28.466 -15.171 27.599 1.00 48.69 103 LEU A CA 1
ATOM 797 C C . LEU A 1 103 ? -28.498 -16.659 27.230 1.00 48.69 103 LEU A C 1
ATOM 799 O O . LEU A 1 103 ? -27.404 -17.271 27.186 1.00 48.69 103 LEU A O 1
#

Organism: Haloferax medit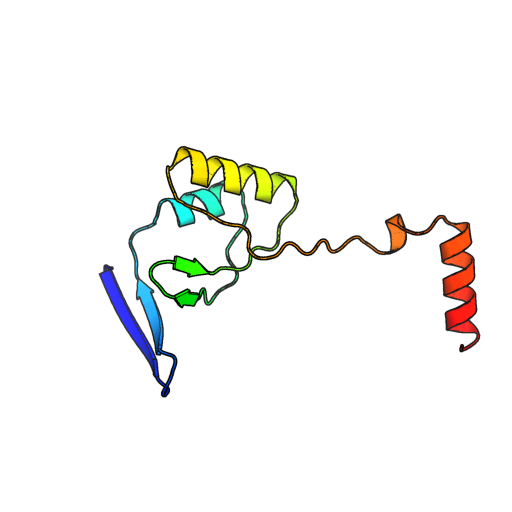erranei (strain ATCC 33500 / DSM 1411 / JCM 8866 / NBRC 14739 / NCIMB 2177 / R-4) (NCBI:txid523841)

Radius of gyration: 20.26 Å; Cα contacts (8 Å, |Δi|>4): 90; chains: 1; bounding box: 47×38×46 Å

Solvent-accessible surface area (backbone atoms only — not comparable to full-atom values): 6614 Å² total; per-residue (Å²): 121,77,50,73,45,82,76,47,76,61,99,87,51,73,45,69,50,69,47,61,73,88,46,69,68,60,50,27,26,60,76,36,69,35,64,63,50,77,86,61,47,77,56,97,92,39,81,45,69,52,72,78,66,54,72,68,34,51,50,49,28,52,52,42,32,54,76,69,69,47,92,80,78,88,88,77,86,84,82,88,67,66,72,73,79,77,39,56,75,68,54,46,51,52,52,54,51,43,61,75,68,58,120